Protein AF-A0A955SV57-F1 (afdb_monomer)

Radius of gyration: 18.14 Å; Cα contacts (8 Å, |Δi|>4): 91; chains: 1; bounding box: 61×34×34 Å

Sequence (82 aa):
MLLAKQVDPATIYETRPVFPRGPEVPKILIVDDEEDIRKLLATALTTINGYVVDTAEDGRDALQKMRQRRFDAVITDLRMPE

Solvent-accessible surface area (backbone atoms only — not comparable to full-atom values): 5217 Å² total; per-residue (Å²): 141,80,86,87,71,83,83,62,88,76,65,80,72,66,72,74,82,81,69,82,72,68,97,66,73,52,33,36,37,39,32,34,68,50,66,67,60,46,51,51,53,46,48,51,45,36,69,77,72,60,35,45,69,48,78,22,60,33,57,66,55,40,52,54,50,56,74,76,45,89,64,74,46,75,50,65,64,91,82,58,96,94

Nearest PDB structures (foldseek):
  8wiw-assembly1_h  TM=8.753E-01  e=9.218E-03  Salmonella enterica subsp. enterica serovar Typhimurium str. LT2
  6er7-assembly1_A  TM=9.006E-01  e=9.862E-03  Pyrococcus horikoshii
  3bre-assembly1_B  TM=8.842E-01  e=8.565E-02  Pseudomonas aeruginosa PAO1
  6exr-assembly1_C  TM=8.350E-01  e=6.110E-02  Pyrococcus horikoshii OT3
  3i5a-assembly1_A  TM=8.694E-01  e=3.091E-01  Pseudomonas syringae pv. tomato str. DC3000

Secondary structure (DSSP, 8-state):
--------GGGGG---------SPPPEEEEE-S-HHHHHHHHHHHHHHH--EEEEESSHHHHHHHHHHS--SEEEE-S----

pLDDT: mean 80.48, std 19.88, range [35.5, 97.81]

Foldseek 3Di:
DDDDDDDDPVPPPPPDPPPPDDPDAFEEEEEALDPVVQVVVCCCCCPPPVHHYDYHNHPVRVVVVCVVDPGPYYHYDPDDPD

Structure (mmCIF, N/CA/C/O backbone):
data_AF-A0A955SV57-F1
#
_entry.id   AF-A0A955SV57-F1
#
loop_
_atom_site.group_PDB
_atom_site.id
_atom_site.type_symbol
_atom_site.label_atom_id
_atom_site.label_alt_id
_atom_site.label_comp_id
_atom_site.label_asym_id
_atom_site.label_entity_id
_atom_site.label_seq_id
_atom_site.pdbx_PDB_ins_code
_atom_site.Cartn_x
_atom_site.Cartn_y
_atom_site.Cartn_z
_atom_site.occupancy
_atom_site.B_iso_or_equiv
_atom_site.auth_seq_id
_atom_site.auth_comp_id
_atom_site.auth_asym_id
_atom_site.auth_atom_id
_atom_site.pdbx_PDB_model_num
ATOM 1 N N . MET A 1 1 ? -49.229 -26.855 -5.870 1.00 41.31 1 MET A N 1
ATOM 2 C CA . MET A 1 1 ? -48.005 -27.643 -5.584 1.00 41.31 1 MET A CA 1
ATOM 3 C C . MET A 1 1 ? -47.187 -27.639 -6.866 1.00 41.31 1 MET A C 1
ATOM 5 O O . MET A 1 1 ? -47.729 -28.068 -7.866 1.00 41.31 1 MET A O 1
ATOM 9 N N . LEU A 1 2 ? -46.000 -27.043 -6.971 1.00 35.50 2 LEU A N 1
ATOM 10 C CA . LEU A 1 2 ? -44.846 -27.056 -6.066 1.00 35.50 2 LEU A CA 1
ATOM 11 C C . LEU A 1 2 ? -44.169 -25.669 -5.988 1.00 35.50 2 LEU A C 1
ATOM 13 O O . LEU A 1 2 ? -44.105 -24.956 -6.984 1.00 35.50 2 LEU A O 1
ATOM 17 N N . LEU A 1 3 ? -43.632 -25.337 -4.809 1.00 44.16 3 LEU A N 1
ATOM 18 C CA . LEU A 1 3 ? -42.751 -24.193 -4.561 1.00 44.16 3 LEU A CA 1
ATOM 19 C C . LEU A 1 3 ? -41.402 -24.383 -5.282 1.00 44.16 3 LEU A C 1
ATOM 21 O O . LEU A 1 3 ? -40.721 -25.386 -5.058 1.00 44.16 3 LEU A O 1
ATOM 25 N N . ALA A 1 4 ? -40.967 -23.393 -6.064 1.00 46.12 4 ALA A N 1
ATOM 26 C CA . ALA A 1 4 ? -39.575 -23.278 -6.493 1.00 46.12 4 ALA A CA 1
ATOM 27 C C . ALA A 1 4 ? -38.767 -22.554 -5.399 1.00 46.12 4 ALA A C 1
ATOM 29 O O . ALA A 1 4 ? -38.760 -21.334 -5.304 1.00 46.12 4 ALA A O 1
ATOM 30 N N . LYS A 1 5 ? -38.217 -23.392 -4.516 1.00 46.94 5 LYS A N 1
ATOM 31 C CA . LYS A 1 5 ? -36.966 -23.315 -3.741 1.00 46.94 5 LYS A CA 1
ATOM 32 C C . LYS A 1 5 ? -36.316 -21.935 -3.515 1.00 46.94 5 LYS A C 1
ATOM 34 O O . LYS A 1 5 ? -35.943 -21.235 -4.447 1.00 46.94 5 LYS A O 1
ATOM 39 N N . GLN A 1 6 ? -36.096 -21.646 -2.230 1.00 55.34 6 GLN A N 1
ATOM 40 C CA . GLN A 1 6 ? -35.203 -20.616 -1.692 1.00 55.34 6 GLN A CA 1
ATOM 41 C C . GLN A 1 6 ? -33.849 -20.577 -2.413 1.00 55.34 6 GLN A C 1
ATOM 43 O O . GLN A 1 6 ? -33.239 -21.619 -2.651 1.00 55.34 6 GLN A O 1
ATOM 48 N N . VAL A 1 7 ? -33.381 -19.364 -2.706 1.00 56.44 7 VAL A N 1
ATOM 49 C CA . VAL A 1 7 ? -32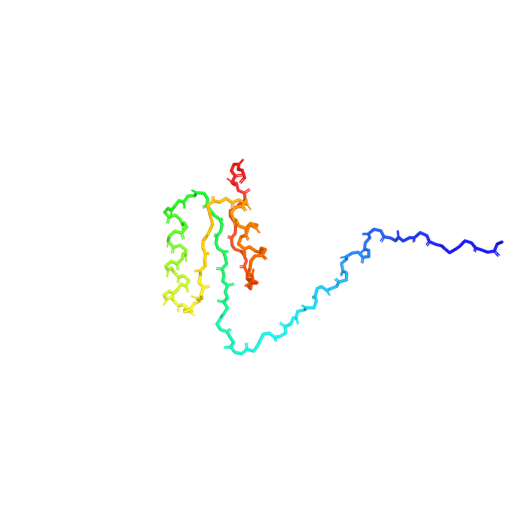.004 -19.096 -3.131 1.00 56.44 7 VAL A CA 1
ATOM 50 C C . VAL A 1 7 ? -31.099 -19.247 -1.908 1.00 56.44 7 VAL A C 1
ATOM 52 O O . VAL A 1 7 ? -31.355 -18.643 -0.867 1.00 56.44 7 VAL A O 1
ATOM 55 N N . ASP A 1 8 ? -30.077 -20.087 -2.030 1.00 53.75 8 ASP A N 1
ATOM 56 C CA . ASP A 1 8 ? -29.099 -20.365 -0.981 1.00 53.75 8 ASP A CA 1
ATOM 57 C C . ASP A 1 8 ? -28.122 -19.170 -0.852 1.00 53.75 8 ASP A C 1
ATOM 59 O O . ASP A 1 8 ? -27.572 -18.728 -1.865 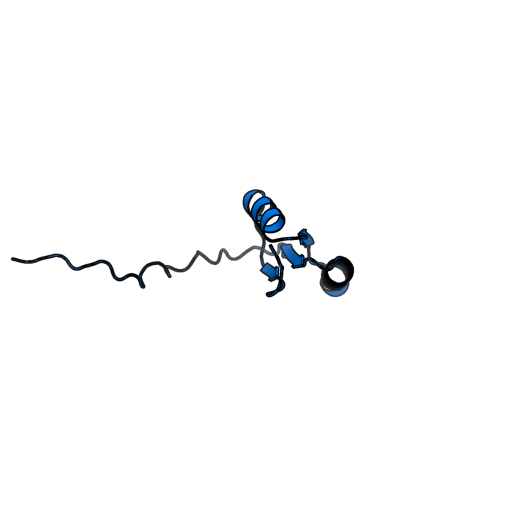1.00 53.75 8 ASP A O 1
ATOM 63 N N . PRO A 1 9 ? -27.878 -18.601 0.345 1.00 49.44 9 PRO A N 1
ATOM 64 C CA . PRO A 1 9 ? -26.928 -17.497 0.533 1.00 49.44 9 PRO A CA 1
ATOM 65 C C . PRO A 1 9 ? -25.479 -17.836 0.131 1.00 49.44 9 PRO A C 1
ATOM 67 O O . PRO A 1 9 ? -24.658 -16.928 0.001 1.00 49.44 9 PRO A O 1
ATOM 70 N N . ALA A 1 10 ? -25.157 -19.108 -0.124 1.00 48.31 10 ALA A N 1
ATOM 71 C CA . ALA A 1 10 ? -23.867 -19.530 -0.671 1.00 48.31 10 ALA A CA 1
ATOM 72 C C . ALA A 1 10 ? -23.669 -19.213 -2.175 1.00 48.31 10 ALA A C 1
ATOM 74 O O . ALA A 1 10 ? -22.558 -19.353 -2.686 1.00 48.31 10 ALA A O 1
ATOM 75 N N . THR A 1 11 ? -24.702 -18.764 -2.902 1.00 48.75 11 THR A N 1
ATOM 76 C CA . THR A 1 11 ? -24.639 -18.545 -4.364 1.00 48.75 11 THR A CA 1
ATOM 77 C C . THR A 1 11 ? -23.886 -17.268 -4.798 1.00 48.75 11 THR A C 1
ATOM 79 O O . THR A 1 11 ? -23.624 -17.097 -5.981 1.00 48.75 11 THR A O 1
ATOM 82 N N . ILE A 1 12 ? -23.430 -16.391 -3.892 1.00 55.62 12 ILE A N 1
ATOM 83 C CA . ILE A 1 12 ? -22.655 -15.185 -4.284 1.00 55.62 12 ILE A CA 1
ATOM 84 C C . ILE A 1 12 ? -21.147 -15.419 -4.510 1.00 55.62 12 ILE A C 1
ATOM 86 O O . ILE A 1 12 ? -20.431 -14.479 -4.851 1.00 55.62 12 ILE A O 1
ATOM 90 N N . TYR A 1 13 ? -20.653 -16.656 -4.378 1.00 48.97 13 TYR A N 1
ATOM 91 C CA . TYR A 1 13 ? -19.286 -17.035 -4.773 1.00 48.97 13 TYR A CA 1
ATOM 92 C C . TYR A 1 13 ? -19.194 -17.495 -6.237 1.00 48.97 13 TYR A C 1
ATOM 94 O O . TYR A 1 13 ? -18.301 -18.267 -6.591 1.00 48.97 13 TYR A O 1
ATOM 102 N N . GLU A 1 14 ? -20.095 -17.030 -7.109 1.00 50.97 14 GLU A N 1
ATOM 103 C CA . GLU A 1 14 ? -19.863 -17.098 -8.550 1.00 50.97 14 GLU A CA 1
ATOM 104 C C . GLU A 1 14 ? -18.550 -16.370 -8.853 1.00 50.97 14 GLU A C 1
ATOM 106 O O . GLU A 1 14 ? -18.391 -15.164 -8.653 1.00 50.97 14 GLU A O 1
ATOM 111 N N . THR A 1 15 ? -17.562 -17.165 -9.248 1.00 46.16 15 THR A N 1
ATOM 112 C CA . THR A 1 15 ? -16.187 -16.777 -9.530 1.00 46.16 15 THR A CA 1
ATOM 113 C C . THR A 1 15 ? -16.138 -15.461 -10.297 1.00 46.16 15 THR A C 1
ATOM 115 O O . THR A 1 15 ? -16.568 -15.397 -11.451 1.00 46.16 15 THR A O 1
ATOM 118 N N . ARG A 1 16 ? -15.571 -14.411 -9.684 1.00 50.78 16 ARG A N 1
ATOM 119 C CA . ARG A 1 16 ? -15.142 -13.227 -10.438 1.00 50.78 16 ARG A CA 1
ATOM 120 C C . ARG A 1 16 ? -14.291 -13.740 -11.601 1.00 50.78 16 ARG A C 1
ATOM 122 O O . ARG A 1 16 ? -13.356 -14.496 -11.329 1.00 50.78 16 ARG A O 1
ATOM 129 N N . PRO A 1 17 ? -14.583 -13.371 -12.860 1.00 47.34 17 PRO A N 1
ATOM 130 C CA . PRO A 1 17 ? -13.739 -13.763 -13.974 1.00 47.34 17 PRO A CA 1
ATOM 131 C C . PRO A 1 17 ? -12.308 -13.333 -13.658 1.00 47.34 17 PRO A C 1
ATOM 133 O O . PRO A 1 17 ? -12.012 -12.142 -13.520 1.00 47.34 17 PRO A O 1
ATOM 136 N N . VAL A 1 18 ? -11.433 -14.323 -13.480 1.00 54.94 18 VAL A N 1
ATOM 137 C CA . VAL A 1 18 ? -9.992 -14.108 -13.457 1.00 54.94 18 VAL A CA 1
ATOM 138 C C . VAL A 1 18 ? -9.641 -13.822 -14.902 1.00 54.94 18 VAL A C 1
ATOM 140 O O . VAL A 1 18 ? -9.458 -14.733 -15.704 1.00 54.94 18 VAL A O 1
ATOM 143 N N . PHE A 1 19 ? -9.674 -12.544 -15.269 1.00 55.75 19 PHE A N 1
ATOM 144 C CA . PHE A 1 19 ? -9.220 -12.124 -16.581 1.00 55.75 19 PHE A CA 1
ATOM 145 C C . PHE A 1 19 ? -7.731 -12.462 -16.660 1.00 55.75 19 PHE A C 1
ATOM 147 O O . PHE A 1 19 ? -6.972 -11.920 -15.849 1.00 55.75 19 PHE A O 1
ATOM 154 N N . PRO A 1 20 ? -7.296 -13.348 -17.577 1.00 50.09 20 PRO A N 1
ATOM 155 C CA . PRO A 1 20 ? -5.880 -13.493 -17.845 1.00 50.09 20 PRO A CA 1
ATOM 156 C C . PRO A 1 20 ? -5.402 -12.125 -18.318 1.00 50.09 20 PRO A C 1
ATOM 158 O O . PRO A 1 20 ? -5.769 -11.664 -19.401 1.00 50.09 20 PRO A O 1
ATOM 161 N N . ARG A 1 21 ? -4.658 -11.421 -17.463 1.00 59.75 21 ARG A N 1
ATOM 162 C CA . ARG A 1 21 ? -3.975 -10.214 -17.908 1.00 59.75 21 ARG A CA 1
ATOM 163 C C . ARG A 1 21 ? -2.899 -10.670 -18.877 1.00 59.75 21 ARG A C 1
ATOM 165 O O . ARG A 1 21 ? -2.275 -11.711 -18.668 1.00 59.75 21 ARG A O 1
ATOM 172 N N . GLY A 1 22 ? -2.740 -9.924 -19.967 1.00 58.47 22 GLY A N 1
ATOM 173 C CA . GLY A 1 22 ? -1.611 -10.101 -20.873 1.00 58.47 22 GLY A CA 1
ATOM 174 C C . GLY A 1 22 ? -0.277 -9.883 -20.138 1.00 58.47 22 GLY A C 1
ATOM 175 O O . GLY A 1 22 ? -0.248 -9.818 -18.911 1.00 58.47 22 GLY A O 1
ATOM 176 N N . PRO A 1 23 ? 0.845 -9.711 -20.848 1.00 61.75 23 PRO A N 1
ATOM 177 C CA . PRO A 1 23 ? 2.170 -9.517 -20.244 1.00 61.75 23 PRO A CA 1
ATOM 178 C C . PRO A 1 23 ? 2.342 -8.159 -19.521 1.00 61.75 23 PRO A C 1
ATOM 180 O O . PRO A 1 23 ? 3.444 -7.623 -19.455 1.00 61.75 23 PRO A O 1
ATOM 183 N N . GLU A 1 24 ? 1.263 -7.560 -19.015 1.00 78.25 24 GLU A N 1
ATOM 184 C CA . GLU A 1 24 ? 1.298 -6.288 -18.306 1.00 78.25 24 GLU A CA 1
ATOM 185 C C . GLU A 1 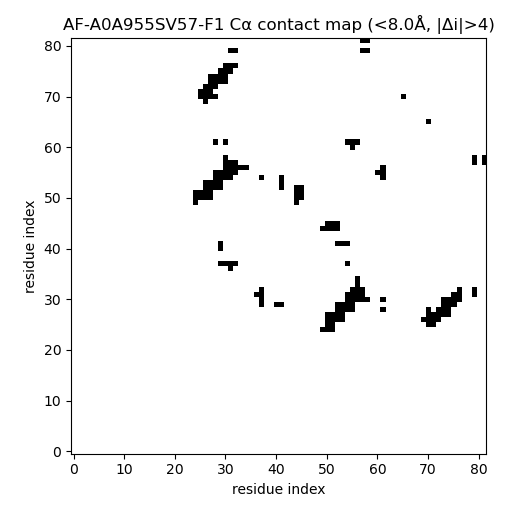24 ? 1.946 -6.448 -16.931 1.00 78.2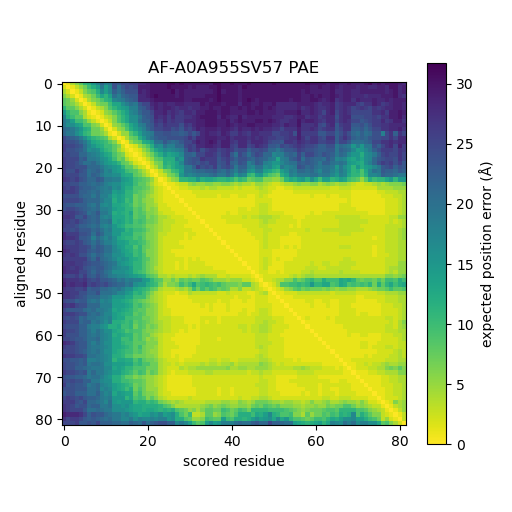5 24 GLU A C 1
ATOM 187 O O . GLU A 1 24 ? 1.680 -7.398 -16.194 1.00 78.25 24 GLU A O 1
ATOM 192 N N . VAL A 1 25 ? 2.785 -5.474 -16.581 1.00 85.31 25 VAL A N 1
ATOM 193 C CA . VAL A 1 25 ? 3.399 -5.370 -15.258 1.00 85.31 25 VAL A CA 1
ATOM 194 C C . VAL A 1 25 ? 2.290 -5.255 -14.199 1.00 85.31 25 VAL A C 1
ATOM 196 O O . VAL A 1 25 ? 1.496 -4.310 -14.275 1.00 85.31 25 VAL A O 1
ATOM 199 N N . PRO A 1 26 ? 2.221 -6.168 -13.208 1.00 90.56 26 PRO A N 1
ATOM 200 C CA . PRO A 1 26 ? 1.183 -6.120 -12.185 1.00 90.56 26 PRO A CA 1
ATOM 201 C C . PRO A 1 26 ? 1.208 -4.811 -11.386 1.00 90.56 26 PRO A C 1
ATOM 203 O O . PRO A 1 26 ? 2.274 -4.313 -11.010 1.00 90.56 26 PRO A O 1
ATOM 206 N N . LYS A 1 27 ? 0.013 -4.279 -11.110 1.00 93.81 27 LYS A N 1
ATOM 207 C CA . LYS A 1 27 ? -0.240 -3.090 -10.290 1.00 93.81 27 LYS A CA 1
ATOM 208 C C . LYS A 1 27 ? -0.659 -3.491 -8.883 1.00 93.81 27 LYS A C 1
ATOM 210 O O . LYS A 1 27 ? -1.720 -4.092 -8.704 1.00 93.81 27 LYS A O 1
ATOM 215 N N . ILE A 1 28 ? 0.130 -3.121 -7.886 1.00 95.88 28 ILE A N 1
ATOM 216 C CA . ILE A 1 28 ? -0.106 -3.460 -6.479 1.00 95.88 28 ILE A CA 1
ATOM 217 C C . ILE A 1 28 ? -0.502 -2.196 -5.715 1.00 95.88 28 ILE A C 1
ATOM 219 O O . ILE A 1 28 ? 0.127 -1.153 -5.878 1.00 95.88 28 ILE A O 1
ATOM 223 N N . LEU A 1 29 ? -1.539 -2.293 -4.883 1.00 97.81 29 LEU A N 1
ATOM 224 C CA . LEU A 1 29 ? -1.891 -1.260 -3.908 1.00 97.81 29 LEU A CA 1
ATOM 225 C C . LEU A 1 29 ? -1.411 -1.688 -2.518 1.00 97.81 29 LEU A C 1
ATOM 227 O O . LEU A 1 29 ? -1.768 -2.773 -2.067 1.00 97.81 29 LEU A O 1
ATOM 231 N N . ILE A 1 30 ? -0.637 -0.846 -1.842 1.00 97.50 30 ILE A N 1
ATOM 232 C CA . ILE A 1 30 ? -0.252 -1.035 -0.435 1.00 97.50 30 ILE A CA 1
ATOM 233 C C . ILE A 1 30 ? -1.113 -0.114 0.428 1.00 97.50 30 ILE A C 1
ATOM 235 O O . ILE A 1 30 ? -1.200 1.072 0.124 1.00 97.50 30 ILE A O 1
ATOM 239 N N . VAL A 1 31 ? -1.722 -0.637 1.486 1.00 97.31 31 VAL A N 1
ATOM 240 C CA . VAL A 1 31 ? -2.572 0.098 2.428 1.00 97.31 31 VAL A CA 1
ATOM 241 C C . VAL A 1 31 ? -2.016 -0.102 3.832 1.00 97.31 31 VAL A C 1
ATOM 243 O O . VAL A 1 31 ? -2.008 -1.226 4.330 1.00 97.31 31 VAL A O 1
ATOM 246 N N . ASP A 1 32 ? -1.484 0.967 4.412 1.00 95.88 32 ASP A N 1
ATOM 247 C CA . ASP A 1 32 ? -0.780 0.922 5.696 1.00 95.88 32 ASP A CA 1
ATOM 248 C C . ASP A 1 32 ? -0.757 2.332 6.307 1.00 95.88 32 ASP A C 1
ATOM 250 O O . ASP A 1 32 ? -0.406 3.298 5.617 1.00 95.88 32 ASP A O 1
ATOM 254 N N . ASP A 1 33 ? -1.139 2.484 7.570 1.00 94.75 33 ASP A N 1
ATOM 255 C CA . ASP A 1 33 ? -1.140 3.778 8.255 1.00 94.75 33 ASP A CA 1
ATOM 256 C C . ASP A 1 33 ? 0.276 4.220 8.666 1.00 94.75 33 ASP A C 1
ATOM 258 O O . ASP A 1 33 ? 0.546 5.421 8.788 1.00 94.75 33 ASP A O 1
ATOM 262 N N . GLU A 1 34 ? 1.237 3.294 8.745 1.00 95.50 34 GLU A N 1
ATOM 263 C CA . GLU A 1 34 ? 2.636 3.591 9.039 1.00 95.50 34 GLU A CA 1
ATOM 264 C C . GLU A 1 34 ? 3.407 3.995 7.769 1.00 95.50 34 GLU A C 1
ATOM 266 O O . GLU A 1 34 ? 3.785 3.180 6.921 1.00 95.50 34 GLU A O 1
ATOM 271 N N . GLU A 1 35 ? 3.710 5.293 7.633 1.00 95.56 35 GLU A N 1
ATOM 272 C CA . GLU A 1 35 ? 4.386 5.850 6.450 1.00 95.56 35 GLU A CA 1
ATOM 273 C C . GLU A 1 35 ? 5.716 5.152 6.112 1.00 95.56 35 GLU A C 1
ATOM 275 O O . GLU A 1 35 ? 6.003 4.904 4.934 1.00 95.56 35 GLU A O 1
ATOM 280 N N . ASP A 1 36 ? 6.518 4.817 7.123 1.00 96.56 36 ASP A N 1
ATOM 281 C CA . ASP A 1 36 ? 7.827 4.1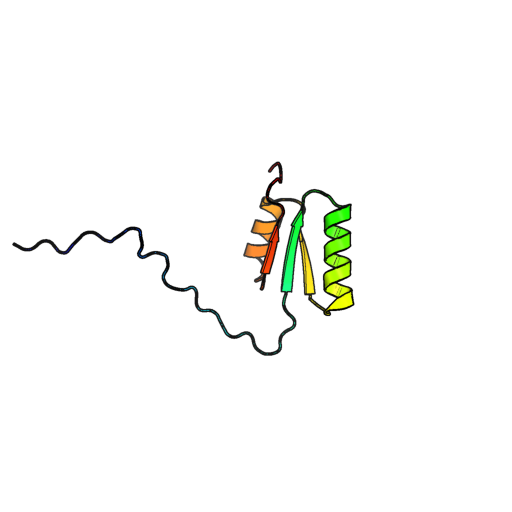87 6.936 1.00 96.56 36 ASP A CA 1
ATOM 282 C C . ASP A 1 36 ? 7.702 2.760 6.386 1.00 96.56 36 ASP A C 1
ATOM 284 O O . ASP A 1 36 ? 8.414 2.395 5.442 1.00 96.56 36 ASP A O 1
ATOM 288 N N . ILE A 1 37 ? 6.749 1.975 6.900 1.00 95.00 37 ILE A N 1
ATOM 289 C CA . ILE A 1 37 ? 6.446 0.628 6.397 1.00 95.00 37 ILE A CA 1
ATOM 290 C C . ILE A 1 37 ? 5.926 0.715 4.964 1.00 95.00 37 ILE A C 1
ATOM 292 O O . ILE A 1 37 ? 6.420 0.022 4.065 1.00 95.00 37 ILE A O 1
ATOM 296 N N . ARG A 1 38 ? 5.000 1.641 4.710 1.00 96.31 38 ARG A N 1
ATOM 297 C CA . ARG A 1 38 ? 4.410 1.854 3.389 1.00 96.31 38 ARG A CA 1
ATOM 298 C C . ARG A 1 38 ? 5.465 2.215 2.334 1.00 96.31 38 ARG A C 1
ATOM 300 O O . ARG A 1 38 ? 5.440 1.678 1.222 1.00 96.31 38 ARG A O 1
ATOM 307 N N . LYS A 1 39 ? 6.436 3.074 2.674 1.00 96.69 39 LYS A N 1
ATOM 308 C CA . LYS A 1 39 ? 7.577 3.435 1.805 1.00 96.69 39 LYS A CA 1
ATOM 309 C C . LYS A 1 39 ? 8.544 2.274 1.585 1.00 96.69 39 LYS A C 1
ATOM 311 O O . LYS A 1 39 ? 9.004 2.076 0.454 1.00 96.69 39 LYS A O 1
ATOM 316 N N . LEU A 1 40 ? 8.857 1.517 2.637 1.00 96.12 40 LEU A N 1
ATOM 317 C CA . LEU A 1 40 ? 9.730 0.346 2.558 1.00 96.12 40 LEU A CA 1
ATOM 318 C C . LEU A 1 40 ? 9.161 -0.690 1.581 1.00 96.12 40 LEU A C 1
ATOM 320 O O . LEU A 1 40 ? 9.856 -1.108 0.652 1.00 96.12 40 LEU A O 1
ATOM 324 N N . LEU A 1 41 ? 7.885 -1.048 1.742 1.00 95.50 41 LEU A N 1
ATOM 325 C CA . LEU A 1 41 ? 7.199 -2.010 0.881 1.00 95.50 41 LEU A CA 1
ATOM 326 C C . LEU A 1 41 ? 7.112 -1.519 -0.570 1.00 95.50 41 LEU A C 1
ATOM 328 O O . LEU A 1 41 ? 7.397 -2.282 -1.497 1.00 95.50 41 LEU A O 1
ATOM 332 N N . ALA A 1 42 ? 6.789 -0.238 -0.782 1.00 95.81 42 ALA A N 1
ATOM 333 C CA . ALA A 1 42 ? 6.720 0.336 -2.124 1.00 95.81 42 ALA A CA 1
ATOM 334 C C . ALA A 1 42 ? 8.077 0.294 -2.836 1.00 95.81 42 ALA A C 1
ATOM 336 O O . ALA A 1 42 ? 8.160 -0.092 -4.006 1.00 95.81 42 ALA A O 1
ATOM 337 N N . THR A 1 43 ? 9.148 0.627 -2.115 1.00 95.06 43 THR A N 1
ATOM 338 C CA . THR A 1 43 ? 10.515 0.575 -2.641 1.00 95.06 43 THR A CA 1
ATOM 339 C C . THR A 1 43 ? 10.910 -0.859 -2.976 1.00 95.06 43 THR A C 1
ATOM 341 O O . THR A 1 43 ? 11.377 -1.113 -4.086 1.00 95.06 43 THR A O 1
ATOM 344 N N . ALA A 1 44 ? 10.679 -1.814 -2.071 1.00 94.62 44 ALA A N 1
ATOM 345 C CA . ALA A 1 44 ? 11.019 -3.220 -2.285 1.00 94.62 44 ALA A CA 1
ATOM 346 C C . ALA A 1 44 ? 10.313 -3.813 -3.518 1.00 94.62 44 ALA A C 1
ATOM 348 O O . ALA A 1 44 ? 10.956 -4.424 -4.371 1.00 94.62 44 ALA A O 1
ATOM 349 N N . LEU A 1 45 ? 9.005 -3.584 -3.665 1.00 93.38 45 LEU A N 1
ATOM 350 C CA . LEU A 1 45 ? 8.228 -4.118 -4.790 1.00 93.38 45 LEU A CA 1
ATOM 351 C C . LEU A 1 45 ? 8.583 -3.460 -6.128 1.00 93.38 45 LEU A C 1
ATOM 353 O O . LEU A 1 45 ? 8.643 -4.144 -7.153 1.00 93.38 45 LEU A O 1
ATOM 357 N N . THR A 1 46 ? 8.868 -2.158 -6.120 1.00 92.94 46 THR A N 1
ATOM 358 C CA . THR A 1 46 ? 9.272 -1.439 -7.335 1.00 92.94 46 THR A CA 1
ATOM 359 C C . THR A 1 46 ? 10.680 -1.850 -7.780 1.00 92.94 46 THR A C 1
ATOM 361 O O . THR A 1 46 ? 10.921 -2.031 -8.969 1.00 92.94 46 THR A O 1
ATOM 364 N N . THR A 1 47 ? 11.621 -2.028 -6.847 1.00 90.12 47 THR A N 1
ATOM 365 C CA . THR A 1 47 ? 13.043 -2.258 -7.172 1.00 90.12 47 THR A CA 1
ATOM 366 C C . THR A 1 47 ? 13.393 -3.710 -7.480 1.00 90.12 47 THR A C 1
ATOM 368 O O . THR A 1 47 ? 14.200 -3.949 -8.373 1.00 90.12 47 THR A O 1
ATOM 371 N N .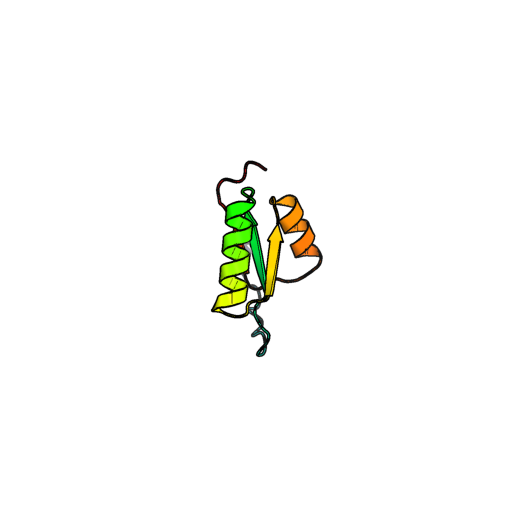 ILE A 1 48 ? 12.811 -4.678 -6.767 1.00 78.75 48 ILE A N 1
ATOM 372 C CA . ILE A 1 48 ? 13.214 -6.088 -6.892 1.00 78.75 48 ILE A CA 1
ATOM 373 C C . ILE A 1 48 ? 12.515 -6.747 -8.090 1.00 78.75 48 ILE A C 1
ATOM 375 O O . ILE A 1 48 ? 13.139 -7.500 -8.835 1.00 78.75 48 ILE A O 1
ATOM 379 N N . ASN A 1 49 ? 11.236 -6.423 -8.309 1.00 76.31 49 ASN A N 1
ATOM 380 C CA . ASN A 1 49 ? 10.389 -7.114 -9.288 1.00 76.31 49 ASN A CA 1
ATOM 381 C C . ASN A 1 49 ? 9.807 -6.186 -10.368 1.00 76.31 49 ASN A C 1
ATOM 383 O O . ASN A 1 49 ? 9.073 -6.654 -11.238 1.00 76.31 49 ASN A O 1
ATOM 387 N N . GLY A 1 50 ? 10.107 -4.882 -10.319 1.00 86.00 50 GLY A N 1
ATOM 388 C CA . GLY A 1 50 ? 9.621 -3.917 -11.306 1.00 86.00 50 GLY A CA 1
ATOM 389 C C . GLY A 1 50 ? 8.105 -3.725 -11.293 1.00 86.00 50 GLY A C 1
ATOM 390 O O . GLY A 1 50 ? 7.551 -3.332 -12.316 1.00 86.00 50 GLY A O 1
ATOM 391 N N . TYR A 1 51 ? 7.422 -4.028 -10.181 1.00 92.69 51 TYR A N 1
ATOM 392 C CA . TYR A 1 51 ? 5.977 -3.823 -10.082 1.00 92.69 51 TYR A CA 1
ATOM 393 C C . TYR A 1 51 ? 5.626 -2.340 -10.166 1.00 92.69 51 TYR A C 1
ATOM 395 O O . TYR A 1 51 ? 6.377 -1.472 -9.720 1.00 92.69 51 TYR A O 1
ATOM 403 N N . VAL A 1 52 ? 4.429 -2.055 -10.673 1.00 94.00 52 VAL A N 1
ATOM 404 C CA . VAL A 1 52 ? 3.833 -0.728 -10.537 1.00 94.00 52 VAL A CA 1
ATOM 405 C C . VAL A 1 52 ? 3.131 -0.687 -9.188 1.00 94.00 52 VAL A C 1
ATOM 407 O O . VAL A 1 52 ? 2.256 -1.509 -8.919 1.00 94.00 52 VAL A O 1
ATOM 410 N N . VAL A 1 53 ? 3.511 0.255 -8.333 1.00 96.00 53 VAL A N 1
ATOM 411 C CA . VAL A 1 53 ? 2.993 0.331 -6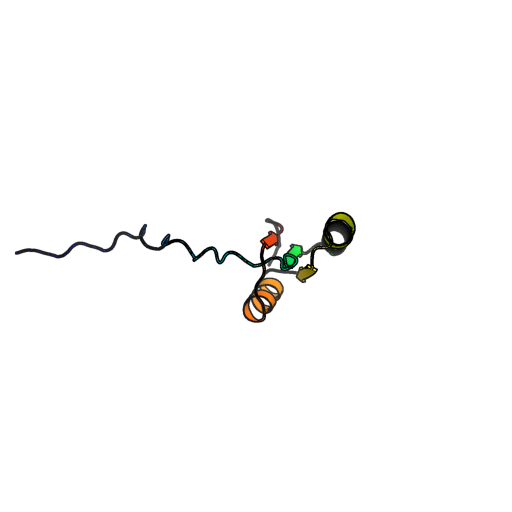.967 1.00 96.00 53 VAL A CA 1
ATOM 412 C C . VAL A 1 53 ? 2.295 1.661 -6.737 1.00 96.00 53 VAL A C 1
ATOM 414 O O . VAL A 1 53 ? 2.830 2.718 -7.060 1.00 96.00 53 VAL A O 1
ATOM 417 N N . ASP A 1 54 ? 1.117 1.593 -6.130 1.00 97.75 54 ASP A N 1
ATOM 418 C CA . ASP A 1 54 ? 0.472 2.721 -5.473 1.00 97.75 54 ASP A CA 1
ATOM 419 C C . ASP A 1 54 ? 0.351 2.444 -3.976 1.00 97.75 54 ASP A C 1
ATOM 421 O O . ASP A 1 54 ? 0.311 1.295 -3.534 1.00 97.75 54 ASP A O 1
ATOM 425 N N . THR A 1 55 ? 0.254 3.507 -3.189 1.00 97.62 55 THR A N 1
ATOM 426 C CA . THR A 1 55 ? 0.100 3.434 -1.735 1.00 97.62 55 THR A CA 1
ATOM 427 C C . THR A 1 55 ? -1.195 4.109 -1.310 1.00 97.62 55 THR A C 1
ATOM 429 O O . THR A 1 55 ? -1.704 4.955 -2.043 1.00 97.62 55 THR A O 1
ATOM 432 N N . ALA A 1 56 ? -1.731 3.748 -0.151 1.00 97.19 56 ALA A N 1
ATOM 433 C CA . ALA A 1 56 ? -2.824 4.417 0.536 1.00 97.19 56 ALA A CA 1
ATOM 434 C C . ALA A 1 56 ? -2.562 4.414 2.044 1.00 97.19 56 ALA A C 1
ATOM 436 O O . ALA A 1 56 ? -1.999 3.450 2.559 1.00 97.19 56 ALA A O 1
ATOM 437 N N . GLU A 1 57 ? -2.923 5.497 2.723 1.00 95.69 57 GLU A N 1
ATOM 438 C CA . GLU A 1 57 ? -2.683 5.650 4.168 1.00 95.69 57 GLU A CA 1
ATOM 439 C C . GLU A 1 57 ? -3.795 5.062 5.040 1.00 95.69 57 GLU A C 1
ATOM 441 O O . GLU A 1 57 ? -3.573 4.803 6.213 1.00 95.69 57 GLU A O 1
A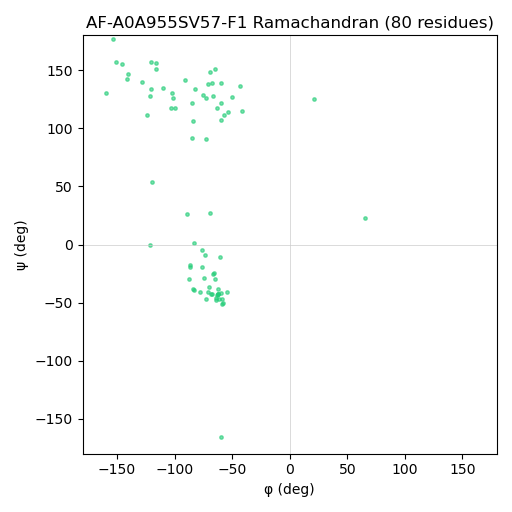TOM 446 N N . ASP A 1 58 ? -4.974 4.821 4.465 1.00 95.25 58 ASP A N 1
ATOM 447 C CA . ASP A 1 58 ? -6.116 4.241 5.162 1.00 95.25 58 ASP A CA 1
ATOM 448 C C . ASP A 1 58 ? -7.054 3.497 4.189 1.00 95.25 58 ASP A C 1
ATOM 450 O O . ASP A 1 58 ? -6.875 3.490 2.957 1.00 95.25 58 ASP A O 1
ATOM 454 N N . GLY A 1 59 ? -8.099 2.870 4.738 1.00 93.44 59 GLY A N 1
ATOM 455 C CA . GLY A 1 59 ? -9.096 2.154 3.944 1.00 93.44 59 GLY A CA 1
ATOM 456 C C . GLY A 1 59 ? -9.916 3.055 3.009 1.00 93.44 59 GLY A C 1
ATOM 457 O O . GLY A 1 59 ? -10.352 2.615 1.938 1.00 93.44 59 GLY A O 1
ATOM 458 N N . ARG A 1 60 ? -10.132 4.325 3.365 1.00 94.69 60 ARG A N 1
ATOM 459 C CA . ARG A 1 60 ? -10.940 5.271 2.580 1.00 94.69 60 ARG A CA 1
ATOM 460 C C . ARG A 1 60 ? -10.203 5.710 1.319 1.00 94.69 60 ARG A C 1
ATOM 462 O O . ARG A 1 60 ? -10.795 5.674 0.234 1.00 94.69 60 ARG A O 1
ATOM 469 N N . ASP A 1 61 ? -8.937 6.076 1.448 1.00 96.12 61 ASP A N 1
ATOM 470 C CA . ASP A 1 61 ? -8.031 6.403 0.354 1.00 96.12 61 ASP A CA 1
ATOM 471 C C . ASP A 1 61 ? -7.829 5.182 -0.558 1.00 96.12 61 ASP A C 1
ATOM 473 O O . ASP A 1 61 ? -7.967 5.277 -1.785 1.00 96.12 61 ASP A O 1
ATOM 477 N N . ALA A 1 62 ? -7.651 3.990 0.026 1.00 95.88 62 ALA A N 1
ATOM 478 C CA . ALA A 1 62 ? -7.575 2.742 -0.731 1.00 95.88 62 ALA A CA 1
ATOM 479 C C . ALA A 1 62 ? -8.833 2.508 -1.581 1.00 95.88 62 ALA A C 1
ATOM 481 O O . ALA A 1 62 ? -8.743 2.292 -2.795 1.00 95.88 62 ALA A O 1
ATOM 482 N N . LEU A 1 63 ? -10.024 2.620 -0.984 1.00 95.88 63 LEU A N 1
ATOM 483 C CA . LEU A 1 63 ? -11.296 2.464 -1.694 1.00 95.88 63 LEU A CA 1
ATOM 484 C C . LEU A 1 63 ? -11.490 3.524 -2.784 1.00 95.88 63 LEU A C 1
ATOM 486 O O . LEU A 1 63 ? -12.002 3.208 -3.862 1.00 95.88 63 LEU A O 1
ATOM 490 N N . GLN A 1 64 ? -11.084 4.773 -2.545 1.00 97.06 64 GLN A N 1
ATOM 491 C CA . GLN A 1 64 ? -11.128 5.824 -3.562 1.00 97.06 64 GLN A CA 1
ATOM 492 C C . GLN A 1 64 ? -10.242 5.469 -4.761 1.00 97.06 64 GLN A C 1
ATOM 494 O O . GLN A 1 64 ? -10.706 5.528 -5.904 1.00 97.06 64 GLN A O 1
ATOM 499 N N . LYS A 1 65 ? -9.008 5.022 -4.515 1.00 96.94 65 LYS A N 1
ATOM 500 C CA . LYS A 1 65 ? -8.075 4.581 -5.561 1.00 96.94 65 LYS A CA 1
ATOM 501 C C . LYS A 1 65 ? -8.613 3.371 -6.325 1.00 96.94 65 LYS A C 1
ATOM 503 O O . LYS A 1 65 ? -8.565 3.360 -7.554 1.00 96.94 65 LYS A O 1
ATOM 508 N N . MET A 1 66 ? -9.195 2.392 -5.634 1.00 95.94 66 MET A N 1
ATOM 509 C CA . MET A 1 66 ? -9.787 1.195 -6.250 1.00 95.94 66 MET A CA 1
ATOM 510 C C . MET A 1 66 ? -11.023 1.495 -7.112 1.00 95.94 66 MET A C 1
ATOM 512 O O . MET A 1 66 ? -11.326 0.738 -8.034 1.00 95.94 66 MET A O 1
ATOM 516 N N . ARG A 1 67 ? -11.744 2.594 -6.848 1.00 96.06 67 ARG A N 1
ATOM 517 C CA . ARG A 1 67 ? -12.843 3.053 -7.719 1.00 96.06 67 ARG A CA 1
ATOM 518 C C . ARG A 1 67 ? -12.341 3.697 -9.011 1.00 96.06 67 ARG A C 1
ATOM 520 O O . ARG A 1 67 ? -13.042 3.646 -10.016 1.00 96.06 67 ARG A O 1
ATOM 527 N N . GLN A 1 68 ? -11.156 4.307 -8.989 1.00 94.62 68 GLN A N 1
ATOM 528 C CA . GLN A 1 68 ? -10.583 5.026 -10.134 1.00 94.62 68 GLN A CA 1
ATOM 529 C C . GLN A 1 68 ? -9.781 4.117 -11.072 1.00 94.62 68 GLN A C 1
ATOM 531 O O . GLN A 1 68 ? -9.695 4.380 -12.270 1.00 94.62 68 GLN A O 1
ATOM 536 N N . ARG A 1 69 ? -9.175 3.051 -10.541 1.00 91.12 69 ARG A N 1
ATOM 537 C CA . ARG A 1 69 ? -8.289 2.146 -11.284 1.00 91.12 69 ARG A CA 1
ATOM 538 C C . ARG A 1 69 ? -8.329 0.734 -10.711 1.00 91.12 69 ARG A C 1
ATOM 540 O O . ARG A 1 69 ? -8.663 0.524 -9.550 1.00 91.12 69 ARG A O 1
ATOM 547 N N . ARG A 1 70 ? -7.966 -0.248 -11.540 1.00 91.81 70 ARG A N 1
ATOM 548 C CA . ARG A 1 70 ? -7.867 -1.655 -11.132 1.00 91.81 70 ARG A CA 1
ATOM 549 C C . ARG A 1 70 ? -6.463 -1.990 -10.634 1.00 91.81 70 ARG A C 1
ATOM 551 O O . ARG A 1 70 ? -5.481 -1.565 -11.236 1.00 91.81 70 ARG A O 1
ATOM 558 N N . PHE A 1 71 ? -6.412 -2.819 -9.596 1.00 94.56 71 PHE A N 1
ATOM 559 C CA . PHE A 1 71 ? -5.197 -3.402 -9.028 1.00 94.56 71 PHE A CA 1
ATOM 560 C C . PHE A 1 71 ? -5.211 -4.926 -9.180 1.00 94.56 71 PHE A C 1
ATOM 562 O O . PHE A 1 71 ? -6.276 -5.540 -9.277 1.00 94.56 71 PHE A O 1
ATOM 569 N N . ASP A 1 72 ? -4.033 -5.535 -9.276 1.00 93.56 72 ASP A N 1
ATOM 570 C CA . ASP A 1 72 ? -3.788 -6.988 -9.281 1.00 93.56 72 ASP A CA 1
ATOM 571 C C . ASP A 1 72 ? -3.859 -7.586 -7.894 1.00 93.56 72 ASP A C 1
ATOM 573 O O . ASP A 1 72 ? -4.436 -8.654 -7.706 1.00 93.56 72 ASP A O 1
ATOM 577 N N . ALA A 1 73 ? -3.303 -6.862 -6.934 1.00 94.31 73 ALA A N 1
ATOM 578 C CA . ALA A 1 73 ? -3.252 -7.262 -5.549 1.00 94.31 73 ALA A CA 1
ATOM 579 C C . ALA A 1 73 ? -3.366 -6.031 -4.654 1.00 94.31 73 ALA A C 1
ATOM 581 O O . ALA A 1 73 ? -3.019 -4.914 -5.050 1.00 94.31 73 ALA A O 1
ATOM 582 N N . VAL A 1 74 ? -3.842 -6.275 -3.439 1.00 95.75 74 VAL A N 1
ATOM 583 C CA . VAL A 1 74 ? -3.819 -5.313 -2.344 1.00 95.75 74 VAL A CA 1
ATOM 584 C C . VAL A 1 74 ? -3.041 -5.953 -1.202 1.00 95.75 74 VAL A C 1
ATOM 586 O O . VAL A 1 74 ? -3.341 -7.083 -0.819 1.00 95.75 74 VAL A O 1
ATOM 589 N N . IL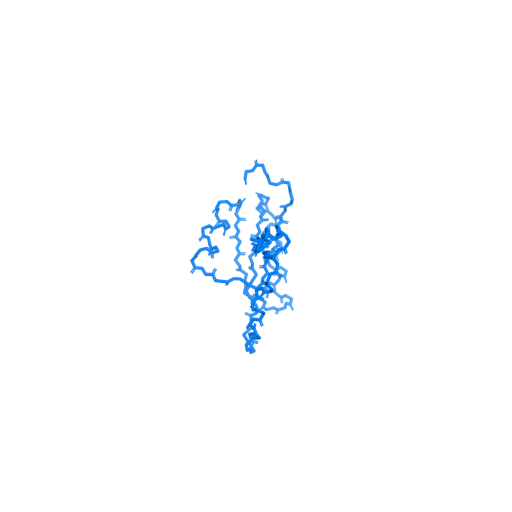E A 1 75 ? -2.040 -5.245 -0.691 1.00 95.31 75 ILE A N 1
ATOM 590 C CA . ILE A 1 75 ? -1.350 -5.565 0.558 1.00 95.31 75 ILE A CA 1
ATOM 591 C C . ILE A 1 75 ? -1.907 -4.585 1.578 1.00 95.31 75 ILE A C 1
ATOM 593 O O . ILE A 1 75 ? -1.785 -3.385 1.374 1.00 95.31 75 ILE A O 1
ATOM 597 N N . THR A 1 76 ? -2.567 -5.081 2.615 1.00 94.50 76 THR A N 1
ATOM 598 C CA . THR A 1 76 ? -3.212 -4.243 3.629 1.00 94.50 76 THR A CA 1
ATOM 599 C C . THR A 1 76 ? -2.765 -4.687 5.004 1.00 94.50 76 THR A C 1
ATOM 601 O O . THR A 1 76 ? -2.681 -5.896 5.247 1.00 94.50 76 THR A O 1
ATOM 604 N N . ASP A 1 77 ? -2.523 -3.735 5.897 1.00 90.62 77 ASP A N 1
ATOM 605 C CA . ASP A 1 77 ? -2.458 -4.051 7.315 1.00 90.62 77 ASP A CA 1
ATOM 606 C C . ASP A 1 77 ? -3.857 -4.428 7.844 1.00 90.62 77 ASP A C 1
ATOM 608 O O . ASP A 1 77 ? -4.891 -3.995 7.322 1.00 90.62 77 ASP A O 1
ATOM 612 N N . LEU A 1 78 ? -3.890 -5.317 8.839 1.00 80.12 78 LEU A N 1
ATOM 613 C CA . LEU A 1 78 ? -5.114 -5.785 9.490 1.00 80.12 78 LEU A CA 1
ATOM 614 C C . LEU A 1 78 ? -5.545 -4.878 10.645 1.00 80.12 78 LEU A C 1
ATOM 616 O O . LEU A 1 78 ? -6.692 -4.974 11.084 1.00 80.12 78 LEU A O 1
ATOM 620 N N . ARG A 1 79 ? -4.635 -4.059 11.180 1.00 79.19 79 ARG A N 1
ATOM 621 C CA . ARG A 1 79 ? -4.859 -3.202 12.343 1.00 79.19 79 ARG A CA 1
ATOM 622 C C . ARG A 1 79 ? -4.669 -1.732 11.989 1.00 79.19 79 ARG A C 1
ATOM 624 O O . ARG A 1 79 ? -4.012 -1.002 12.716 1.00 79.19 79 ARG A O 1
ATOM 631 N N . MET A 1 80 ? -5.381 -1.290 10.963 1.00 83.38 80 MET A N 1
ATOM 632 C CA . MET A 1 80 ? -5.564 0.135 10.725 1.00 83.38 80 MET A CA 1
ATOM 633 C C . MET A 1 80 ? -6.711 0.654 11.608 1.00 83.38 80 MET A C 1
ATOM 635 O O . MET A 1 80 ? -7.751 -0.009 11.709 1.00 83.38 80 MET A O 1
ATOM 639 N N . PRO A 1 81 ? -6.541 1.796 12.291 1.00 67.94 81 PRO A N 1
ATOM 640 C CA . PRO A 1 81 ? -7.557 2.347 13.184 1.00 67.94 81 PRO A CA 1
ATOM 641 C C . PRO A 1 81 ? -8.839 2.804 12.464 1.00 67.94 81 PRO A C 1
ATOM 643 O O . PRO A 1 81 ? -9.892 2.823 13.106 1.00 67.94 81 PRO A O 1
ATOM 646 N N . GLU A 1 82 ? -8.772 3.136 11.165 1.00 60.69 82 GLU A N 1
ATOM 647 C CA . GLU A 1 82 ? -9.894 3.645 10.349 1.00 60.69 82 GLU A CA 1
ATOM 648 C C . GLU A 1 82 ? -9.946 3.075 8.917 1.00 60.69 82 GLU A C 1
ATOM 650 O O . GLU A 1 82 ? -8.891 2.958 8.250 1.00 60.69 82 GLU A O 1
#

Mean predicted aligned error: 11.12 Å